Protein AF-A0A350IUR7-F1 (afdb_monomer_lite)

Structure (mmCIF, N/CA/C/O backbone):
data_AF-A0A350IUR7-F1
#
_entry.id   AF-A0A350IUR7-F1
#
loop_
_atom_site.group_PDB
_atom_site.id
_atom_site.type_symbol
_atom_site.label_atom_id
_atom_site.label_alt_id
_atom_site.label_comp_id
_atom_site.label_asym_id
_atom_site.label_entity_id
_atom_site.label_seq_id
_atom_site.pdbx_PDB_ins_code
_atom_site.Cartn_x
_atom_site.Cartn_y
_atom_site.Cartn_z
_atom_site.occupancy
_atom_site.B_iso_or_equiv
_atom_site.auth_seq_id
_atom_site.auth_comp_id
_atom_site.auth_asym_id
_atom_site.auth_atom_id
_atom_site.pdbx_PDB_model_num
ATOM 1 N N . GLU A 1 1 ? 18.952 11.984 -20.913 1.00 77.50 1 GLU A N 1
ATOM 2 C CA . GLU A 1 1 ? 19.466 10.958 -21.841 1.00 77.50 1 GLU A CA 1
ATOM 3 C C . GLU A 1 1 ? 18.354 9.944 -22.039 1.00 77.50 1 GLU A C 1
ATOM 5 O O . GLU A 1 1 ? 17.632 9.698 -21.076 1.00 77.50 1 GLU A O 1
ATOM 10 N N . ASP A 1 2 ? 18.186 9.417 -23.248 1.00 94.31 2 ASP A N 1
ATOM 11 C CA . ASP A 1 2 ? 17.154 8.414 -23.527 1.00 94.31 2 ASP A CA 1
ATOM 12 C C . ASP A 1 2 ? 17.555 7.060 -22.935 1.00 94.31 2 ASP A C 1
ATOM 14 O O . ASP A 1 2 ? 18.721 6.655 -23.004 1.00 94.31 2 ASP A O 1
ATOM 18 N N . ALA A 1 3 ? 16.589 6.360 -22.343 1.00 96.38 3 ALA A N 1
ATOM 19 C CA . ALA A 1 3 ? 16.810 5.117 -21.617 1.00 96.38 3 ALA A CA 1
ATOM 20 C C . ALA A 1 3 ? 15.867 4.008 -22.091 1.00 96.38 3 ALA A C 1
ATOM 22 O O . ALA A 1 3 ? 14.767 4.273 -22.573 1.00 96.38 3 ALA A O 1
ATOM 23 N N . VAL A 1 4 ? 16.304 2.766 -21.902 1.00 96.94 4 VAL A N 1
ATOM 24 C CA . VAL A 1 4 ? 15.511 1.553 -22.111 1.00 96.94 4 VAL A CA 1
ATOM 25 C C . VAL A 1 4 ? 15.525 0.743 -20.819 1.00 96.94 4 VAL A C 1
ATOM 27 O O . VAL A 1 4 ? 16.571 0.571 -20.187 1.00 96.94 4 VAL A O 1
ATOM 30 N N . LEU A 1 5 ? 14.356 0.226 -20.441 1.00 96.69 5 LEU A N 1
ATOM 31 C CA . LEU A 1 5 ? 14.210 -0.827 -19.445 1.00 96.69 5 LEU A CA 1
ATOM 32 C C . LEU A 1 5 ? 13.627 -2.050 -20.148 1.00 96.69 5 LEU A C 1
ATOM 34 O O . LEU A 1 5 ? 12.568 -1.959 -20.763 1.00 96.69 5 LEU A O 1
ATOM 38 N N . ALA A 1 6 ? 14.315 -3.182 -20.051 1.00 96.38 6 ALA A N 1
ATOM 39 C CA . ALA A 1 6 ? 13.852 -4.447 -20.603 1.00 96.38 6 ALA A CA 1
ATOM 40 C C . ALA A 1 6 ? 13.701 -5.476 -19.485 1.00 96.38 6 ALA A C 1
ATOM 42 O O . ALA A 1 6 ? 14.541 -5.568 -18.583 1.00 96.38 6 ALA A O 1
ATOM 43 N N . ALA A 1 7 ? 12.640 -6.272 -19.568 1.00 95.12 7 ALA A N 1
ATOM 44 C CA . ALA A 1 7 ? 12.354 -7.347 -18.635 1.00 95.12 7 ALA A CA 1
ATOM 45 C C . ALA A 1 7 ? 12.062 -8.650 -19.385 1.00 95.12 7 ALA A C 1
ATOM 47 O O . ALA A 1 7 ? 11.539 -8.641 -20.497 1.00 95.12 7 ALA A O 1
ATOM 48 N N . SER A 1 8 ? 12.406 -9.769 -18.755 1.00 93.81 8 SER A N 1
ATOM 49 C CA . SER A 1 8 ? 12.054 -11.113 -19.203 1.00 93.81 8 SER A CA 1
ATOM 50 C C . SER A 1 8 ? 11.546 -11.900 -18.003 1.00 93.81 8 SER A C 1
ATOM 52 O O . SER A 1 8 ? 12.236 -12.008 -16.986 1.00 93.81 8 SER A O 1
ATOM 54 N N . GLY A 1 9 ? 10.313 -12.401 -18.098 1.00 91.88 9 GLY A N 1
ATOM 55 C CA . GLY A 1 9 ? 9.614 -12.978 -16.952 1.00 91.88 9 GLY A CA 1
ATOM 56 C C . GLY A 1 9 ? 9.459 -11.963 -15.815 1.00 91.88 9 GLY A C 1
ATOM 57 O O . GLY A 1 9 ? 8.909 -10.883 -16.010 1.00 91.88 9 GLY A O 1
ATOM 58 N N . ASP A 1 10 ? 9.958 -12.313 -14.632 1.00 96.00 10 ASP A N 1
ATOM 59 C CA . ASP A 1 10 ? 9.898 -11.519 -13.400 1.00 96.00 10 ASP A CA 1
ATOM 60 C C . ASP A 1 10 ? 11.165 -10.680 -13.143 1.00 96.00 10 ASP A C 1
ATOM 62 O O . ASP A 1 10 ? 11.328 -10.115 -12.059 1.00 96.00 10 ASP A O 1
ATOM 66 N N . ARG A 1 11 ? 12.084 -10.590 -14.117 1.00 96.25 11 ARG A N 1
ATOM 67 C CA . ARG A 1 11 ? 13.383 -9.927 -13.937 1.00 96.25 11 ARG A CA 1
ATOM 68 C C . ARG A 1 11 ? 13.639 -8.835 -14.954 1.00 96.25 11 ARG A C 1
ATOM 70 O O . ARG A 1 11 ? 13.428 -9.007 -16.151 1.00 96.25 11 ARG A O 1
ATOM 77 N N . ILE A 1 12 ? 14.216 -7.745 -14.462 1.00 96.69 12 ILE A N 1
ATOM 78 C CA . ILE A 1 12 ? 14.863 -6.735 -15.296 1.00 96.69 12 ILE A CA 1
ATOM 79 C C . ILE A 1 12 ? 16.147 -7.352 -15.862 1.00 96.69 12 ILE A C 1
ATOM 81 O O . ILE A 1 12 ? 16.995 -7.828 -15.106 1.00 96.69 12 ILE A O 1
ATOM 85 N N . VAL A 1 13 ? 16.279 -7.344 -17.187 1.00 96.12 13 VAL A N 1
ATOM 86 C CA . VAL A 1 13 ? 17.474 -7.815 -17.911 1.00 96.12 13 VAL A CA 1
ATOM 87 C C . VAL A 1 13 ? 18.340 -6.659 -18.407 1.00 96.12 13 VAL A C 1
ATOM 89 O O . VAL A 1 13 ? 19.517 -6.857 -18.695 1.00 96.12 13 VAL A O 1
ATOM 92 N N . TYR A 1 14 ? 17.778 -5.449 -18.473 1.00 97.00 14 TYR A N 1
ATOM 93 C CA . TYR A 1 14 ? 18.500 -4.229 -18.814 1.00 97.00 14 TYR A CA 1
ATOM 94 C C . TYR A 1 14 ? 17.812 -2.998 -18.221 1.00 97.00 14 TYR A C 1
ATOM 96 O O . TYR A 1 14 ? 16.586 -2.899 -18.253 1.00 97.00 14 TYR A O 1
ATOM 104 N N . ALA A 1 15 ? 18.603 -2.052 -17.719 1.00 96.56 15 ALA A N 1
ATOM 105 C CA . ALA A 1 15 ? 18.153 -0.721 -17.324 1.00 96.56 15 ALA A CA 1
ATOM 106 C C . ALA A 1 15 ? 19.308 0.264 -17.548 1.00 96.56 15 ALA A C 1
ATOM 108 O O . ALA A 1 15 ? 20.260 0.300 -16.768 1.00 96.56 15 ALA A O 1
ATOM 109 N N . GLY A 1 16 ? 19.255 1.020 -18.641 1.00 96.19 16 GLY A N 1
ATOM 110 C CA . GLY A 1 16 ? 20.382 1.842 -19.075 1.00 96.19 16 GLY A CA 1
ATOM 111 C C . GLY A 1 16 ? 20.060 2.709 -20.285 1.00 96.19 16 GLY A C 1
ATOM 112 O O . GLY A 1 16 ? 18.895 2.912 -20.628 1.00 96.19 16 GLY A O 1
ATOM 113 N N . ARG A 1 17 ? 21.099 3.249 -20.923 1.00 96.88 17 ARG A N 1
ATOM 114 C CA . ARG A 1 17 ? 20.964 4.143 -22.079 1.00 96.88 17 ARG A CA 1
ATOM 115 C C . ARG A 1 17 ? 20.434 3.407 -23.301 1.00 96.88 17 ARG A C 1
ATOM 117 O O . ARG A 1 17 ? 20.943 2.354 -23.662 1.00 96.88 17 ARG A O 1
ATOM 124 N N . ALA A 1 18 ? 19.514 4.029 -24.030 1.00 95.19 18 ALA A N 1
ATOM 125 C CA . ALA A 1 18 ? 18.996 3.460 -25.275 1.00 95.19 18 ALA A CA 1
ATOM 126 C C . ALA A 1 18 ? 20.107 3.161 -26.304 1.00 95.19 18 ALA A C 1
ATOM 128 O O . ALA A 1 18 ? 20.032 2.175 -27.026 1.00 95.19 18 ALA A O 1
ATOM 129 N N . SER A 1 19 ? 21.173 3.968 -26.327 1.00 96.25 19 SER A N 1
ATOM 130 C CA . SER A 1 19 ? 22.322 3.785 -27.226 1.00 96.25 19 SER A CA 1
ATOM 131 C C . SER A 1 19 ? 23.185 2.554 -26.931 1.00 96.25 19 SER A C 1
ATOM 133 O O . SER A 1 19 ? 23.999 2.178 -27.766 1.00 96.25 19 SER A O 1
ATOM 135 N N . GLU A 1 20 ? 23.068 1.974 -25.737 1.00 96.38 20 GLU A N 1
ATOM 136 C CA . GLU A 1 20 ? 23.847 0.813 -25.283 1.00 96.38 20 GLU A CA 1
ATOM 137 C C . GLU A 1 20 ? 22.974 -0.454 -25.198 1.00 96.38 20 GLU A C 1
ATOM 139 O O . GLU A 1 20 ? 23.422 -1.491 -24.709 1.00 96.38 20 GLU A O 1
ATOM 144 N N . PHE A 1 21 ? 21.715 -0.375 -25.638 1.00 95.25 21 PHE A N 1
ATOM 145 C CA . PHE A 1 21 ? 20.786 -1.496 -25.628 1.00 95.25 21 PHE A CA 1
ATOM 146 C C . PHE A 1 21 ? 21.018 -2.409 -26.842 1.00 95.25 21 PHE A C 1
ATOM 148 O O . PHE A 1 21 ? 20.814 -1.993 -27.979 1.00 95.25 21 PHE A O 1
ATOM 155 N N . ASP A 1 22 ? 21.422 -3.657 -26.588 1.00 94.25 22 ASP A N 1
ATOM 156 C CA . ASP A 1 22 ? 21.753 -4.664 -27.616 1.00 94.25 22 ASP A CA 1
ATOM 157 C C . ASP A 1 22 ? 21.110 -6.036 -27.316 1.00 94.25 22 ASP A C 1
ATOM 159 O O . ASP A 1 22 ? 21.643 -7.096 -27.638 1.00 94.25 22 ASP A O 1
ATOM 163 N N . ILE A 1 23 ? 19.967 -6.046 -26.621 1.00 90.19 23 ILE A N 1
ATOM 164 C CA . ILE A 1 23 ? 19.238 -7.291 -26.344 1.00 90.19 23 ILE A CA 1
ATOM 165 C C . ILE A 1 23 ? 18.229 -7.532 -27.475 1.00 90.19 23 ILE A C 1
ATOM 167 O O . ILE A 1 23 ? 17.359 -6.685 -27.685 1.00 90.19 23 ILE A O 1
ATOM 171 N N . PRO A 1 24 ? 18.289 -8.680 -28.182 1.00 87.06 24 PRO A N 1
ATOM 172 C CA . PRO A 1 24 ? 17.337 -8.992 -29.242 1.00 87.06 24 PRO A CA 1
ATOM 173 C C . PRO A 1 24 ? 15.896 -9.045 -28.729 1.00 87.06 24 PRO A C 1
ATOM 175 O O . PRO A 1 24 ? 15.608 -9.710 -27.730 1.00 87.06 24 PRO A O 1
ATOM 178 N N . THR A 1 25 ? 14.982 -8.395 -29.447 1.00 87.31 25 THR A N 1
ATOM 179 C CA . THR A 1 25 ? 13.544 -8.541 -29.219 1.00 87.31 25 THR A CA 1
ATOM 180 C C . THR A 1 25 ? 13.063 -9.881 -29.777 1.00 87.31 25 THR A C 1
ATOM 182 O O . THR A 1 25 ? 13.486 -10.331 -30.845 1.00 87.31 25 THR A O 1
ATOM 185 N N . LEU A 1 26 ? 12.201 -10.561 -29.023 1.00 88.62 26 LEU A N 1
ATOM 186 C CA . LEU A 1 26 ? 11.547 -11.794 -29.455 1.00 88.62 26 LEU A CA 1
ATOM 187 C C . LEU A 1 26 ? 10.202 -11.442 -30.116 1.00 88.62 26 LEU A C 1
ATOM 189 O O . LEU A 1 26 ? 9.668 -10.365 -29.853 1.00 88.62 26 LEU A O 1
ATOM 193 N N . PRO A 1 27 ? 9.611 -12.332 -30.935 1.00 90.31 27 PRO A N 1
ATOM 194 C CA . PRO A 1 27 ? 8.326 -12.060 -31.590 1.00 90.31 27 PRO A CA 1
ATOM 195 C C . PRO A 1 27 ? 7.194 -11.652 -30.633 1.00 90.31 27 PRO A C 1
ATOM 197 O O . PRO A 1 27 ? 6.332 -10.869 -31.017 1.00 90.31 27 PRO A O 1
ATOM 200 N N . ASP A 1 28 ? 7.232 -12.139 -29.389 1.00 90.75 28 ASP A N 1
ATOM 201 C CA . ASP A 1 28 ? 6.222 -11.868 -28.359 1.00 90.75 28 ASP A CA 1
ATOM 202 C C . ASP A 1 28 ? 6.621 -10.727 -27.396 1.00 90.75 28 ASP A C 1
ATOM 204 O O . ASP A 1 28 ? 6.031 -10.568 -26.325 1.00 90.75 28 ASP A O 1
ATOM 208 N N . THR A 1 29 ? 7.650 -9.935 -27.724 1.00 93.88 29 THR A N 1
ATOM 209 C CA . THR A 1 29 ? 8.063 -8.790 -26.901 1.00 93.88 29 THR A CA 1
ATOM 210 C C . THR A 1 29 ? 7.008 -7.679 -26.943 1.00 93.88 29 THR A C 1
ATOM 212 O O . THR A 1 29 ? 6.638 -7.190 -28.006 1.00 93.88 29 THR A O 1
ATOM 215 N N . MET A 1 30 ? 6.554 -7.241 -25.764 1.00 94.38 30 MET A N 1
ATOM 216 C CA . MET A 1 30 ? 5.698 -6.062 -25.618 1.00 94.38 30 MET A CA 1
ATOM 217 C C . MET A 1 30 ? 6.554 -4.801 -25.495 1.00 94.38 30 MET A C 1
ATOM 219 O 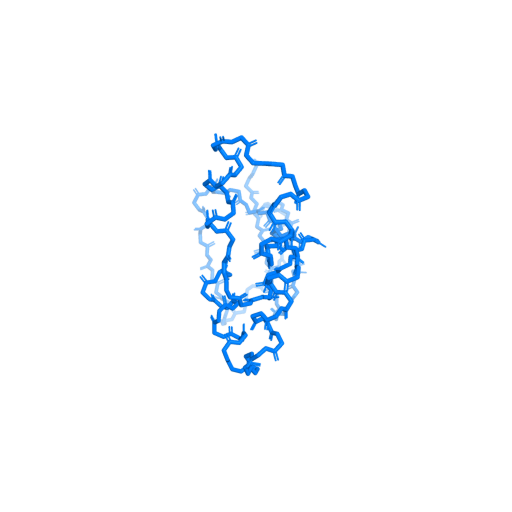O . MET A 1 30 ? 7.340 -4.672 -24.557 1.00 94.38 30 MET A O 1
ATOM 223 N N . GLU A 1 31 ? 6.356 -3.853 -26.406 1.00 94.38 31 GLU A N 1
ATOM 224 C CA . GLU A 1 31 ? 6.996 -2.539 -26.354 1.00 94.38 31 GLU A CA 1
ATOM 225 C C . GLU A 1 31 ? 6.053 -1.493 -25.752 1.00 94.38 31 GLU A C 1
ATOM 227 O O . GLU A 1 31 ? 4.863 -1.438 -26.072 1.00 94.38 31 GLU A O 1
ATOM 232 N N . VAL A 1 32 ? 6.591 -0.651 -24.868 1.00 95.69 32 VAL A N 1
ATOM 233 C CA . VAL A 1 32 ? 5.852 0.428 -24.203 1.00 95.69 32 VAL A CA 1
ATOM 234 C C . VAL A 1 32 ? 6.633 1.727 -24.354 1.00 95.69 32 VAL A C 1
ATOM 236 O O . VAL A 1 32 ? 7.731 1.856 -23.817 1.00 95.69 32 VAL A O 1
ATOM 239 N N . ASP A 1 33 ? 6.053 2.707 -25.049 1.00 95.75 33 ASP A N 1
ATOM 240 C CA . ASP A 1 33 ? 6.625 4.052 -25.140 1.00 95.75 33 ASP A CA 1
ATOM 241 C C . ASP A 1 33 ? 6.314 4.854 -23.866 1.00 95.75 33 ASP A C 1
ATOM 243 O O . ASP A 1 33 ? 5.171 5.245 -23.600 1.00 95.75 33 ASP A O 1
ATOM 247 N N . ALA A 1 34 ? 7.355 5.119 -23.074 1.00 95.81 34 ALA A N 1
ATOM 248 C CA . ALA A 1 34 ? 7.267 5.925 -21.861 1.00 95.81 34 ALA A CA 1
ATOM 249 C C . ALA A 1 34 ? 7.058 7.428 -22.140 1.00 95.81 34 ALA A C 1
ATOM 251 O O . ALA A 1 34 ? 6.818 8.188 -21.203 1.00 95.81 34 ALA A O 1
ATOM 252 N N . ARG A 1 35 ? 7.131 7.883 -23.401 1.00 95.75 35 ARG A N 1
ATOM 253 C CA . ARG A 1 35 ? 6.914 9.276 -23.841 1.00 95.75 35 ARG A CA 1
ATOM 254 C C . ARG A 1 35 ? 7.760 10.290 -23.065 1.00 95.75 35 ARG A C 1
ATOM 256 O O . ARG A 1 35 ? 7.287 11.364 -22.697 1.00 95.75 35 ARG A O 1
ATOM 263 N N . GLY A 1 36 ? 9.008 9.919 -22.777 1.00 94.56 36 GLY A N 1
ATOM 264 C CA . GLY A 1 36 ? 9.953 10.736 -22.010 1.00 94.56 36 GLY A CA 1
ATOM 265 C C . GLY A 1 36 ? 9.685 10.799 -20.501 1.00 94.56 36 GLY A C 1
ATOM 266 O O . GLY A 1 36 ? 10.314 11.601 -19.811 1.00 94.56 36 GLY A O 1
ATOM 267 N N . ALA A 1 37 ? 8.768 9.986 -19.966 1.00 95.69 37 ALA A N 1
ATOM 268 C CA . ALA A 1 37 ? 8.554 9.882 -18.527 1.00 95.69 37 ALA A CA 1
ATOM 269 C C . ALA A 1 37 ? 9.722 9.173 -17.824 1.00 95.69 37 ALA A C 1
ATOM 271 O O . ALA A 1 37 ? 10.400 8.317 -18.394 1.00 95.69 37 ALA A O 1
ATOM 272 N N . ALA A 1 38 ? 9.920 9.500 -16.547 1.00 94.81 38 ALA A N 1
ATOM 273 C CA . ALA A 1 38 ? 10.847 8.769 -15.699 1.00 94.81 38 ALA A CA 1
ATOM 274 C C . ALA A 1 38 ? 10.279 7.385 -15.354 1.00 94.81 38 ALA A C 1
ATOM 276 O O . ALA A 1 38 ? 9.131 7.266 -14.924 1.00 94.81 38 ALA A O 1
ATOM 277 N N . VAL A 1 39 ? 11.115 6.356 -15.484 1.00 95.00 39 VAL A N 1
ATOM 278 C CA . VAL A 1 39 ? 10.848 5.014 -14.959 1.00 95.00 39 VAL A CA 1
ATOM 279 C C . VAL A 1 39 ? 11.708 4.830 -13.716 1.00 95.00 39 VAL A C 1
ATOM 281 O O . VAL A 1 39 ? 12.928 4.977 -13.773 1.00 95.00 39 VAL A O 1
ATOM 284 N N . ILE A 1 40 ? 11.070 4.539 -12.586 1.00 96.31 40 ILE A N 1
ATOM 285 C CA . ILE A 1 40 ? 11.727 4.347 -11.289 1.00 96.31 40 ILE A CA 1
ATOM 286 C C . ILE A 1 40 ? 11.346 2.980 -10.712 1.00 96.31 40 ILE A C 1
ATOM 288 O O . ILE A 1 40 ? 10.319 2.422 -11.110 1.00 96.31 40 ILE A O 1
ATOM 292 N N . PRO A 1 41 ? 12.135 2.423 -9.775 1.00 97.06 41 PRO A N 1
ATOM 293 C CA . PRO A 1 41 ? 11.710 1.253 -9.018 1.00 97.06 41 PRO A CA 1
ATOM 294 C C . PRO A 1 41 ? 10.349 1.482 -8.353 1.00 97.06 41 PRO A C 1
ATOM 296 O O . PRO A 1 41 ? 10.036 2.600 -7.939 1.00 97.06 41 PRO A O 1
ATOM 299 N N . GLY A 1 42 ? 9.560 0.414 -8.226 1.00 96.75 42 GLY A N 1
ATOM 300 C CA . GLY A 1 42 ? 8.308 0.465 -7.476 1.00 96.75 42 GLY A CA 1
ATOM 301 C C . GLY A 1 42 ? 8.548 0.933 -6.041 1.00 96.75 42 GLY A C 1
ATOM 302 O O . GLY A 1 42 ? 9.559 0.584 -5.426 1.00 96.75 42 GLY A O 1
ATOM 303 N N . PHE A 1 43 ? 7.627 1.738 -5.511 1.00 97.50 43 PHE A N 1
ATOM 304 C CA . PHE A 1 43 ? 7.714 2.177 -4.124 1.00 97.50 43 PHE A CA 1
ATOM 305 C C . PHE A 1 43 ? 7.587 0.992 -3.164 1.00 97.50 43 PHE A C 1
ATOM 307 O O . PHE A 1 43 ? 6.870 0.028 -3.428 1.00 97.50 43 PHE A O 1
ATOM 314 N N . VAL A 1 44 ? 8.278 1.099 -2.032 1.00 97.50 44 VAL A N 1
ATOM 315 C CA . VAL A 1 44 ? 8.203 0.141 -0.931 1.00 97.50 44 VAL A CA 1
ATOM 316 C C . VAL A 1 44 ? 7.742 0.898 0.302 1.00 97.50 44 VAL A C 1
ATOM 318 O O . VAL A 1 44 ? 8.465 1.761 0.800 1.00 97.50 44 VAL A O 1
ATOM 321 N N . ASP A 1 45 ? 6.554 0.561 0.795 1.00 97.12 45 ASP A N 1
ATOM 322 C CA . ASP A 1 45 ? 6.112 0.976 2.120 1.00 97.12 45 ASP A CA 1
ATOM 323 C C . ASP A 1 45 ? 6.533 -0.093 3.134 1.00 97.12 45 ASP A C 1
ATOM 325 O O . ASP A 1 45 ? 5.989 -1.199 3.172 1.00 97.12 45 ASP A O 1
ATOM 329 N N . SER A 1 46 ? 7.581 0.207 3.901 1.00 97.81 46 SER A N 1
ATOM 330 C CA . SER A 1 46 ? 8.196 -0.739 4.833 1.00 97.81 46 SER A CA 1
ATOM 331 C C . SER A 1 46 ? 7.470 -0.839 6.172 1.00 97.81 46 SER A C 1
ATOM 333 O O . SER A 1 46 ? 7.795 -1.728 6.962 1.00 97.81 46 SER A O 1
ATOM 335 N N . HIS A 1 47 ? 6.512 0.050 6.452 1.00 98.00 47 HIS A N 1
ATOM 336 C CA . HIS A 1 47 ? 5.820 0.075 7.734 1.00 98.00 47 HIS A CA 1
ATOM 337 C C . HIS A 1 47 ? 4.370 0.514 7.567 1.00 98.00 47 HIS A C 1
ATOM 339 O O . HIS A 1 47 ? 4.053 1.701 7.562 1.00 98.00 47 HIS A O 1
ATOM 345 N N . THR A 1 48 ? 3.464 -0.462 7.576 1.00 96.81 48 THR A N 1
ATOM 346 C CA . THR A 1 48 ? 2.025 -0.206 7.627 1.00 96.81 48 THR A CA 1
ATOM 347 C C . THR A 1 48 ? 1.358 -1.023 8.722 1.00 96.81 48 THR A C 1
ATOM 349 O O . THR A 1 48 ? 1.831 -2.079 9.142 1.00 96.81 48 THR A O 1
ATOM 352 N N . HIS A 1 49 ? 0.204 -0.532 9.161 1.00 96.38 49 HIS A N 1
ATOM 353 C CA . HIS A 1 49 ? -0.773 -1.318 9.903 1.00 96.38 49 HIS A CA 1
ATOM 354 C C . HIS A 1 49 ? -2.036 -1.453 9.044 1.00 96.38 49 HIS A C 1
ATOM 356 O O . HIS A 1 49 ? -3.105 -1.0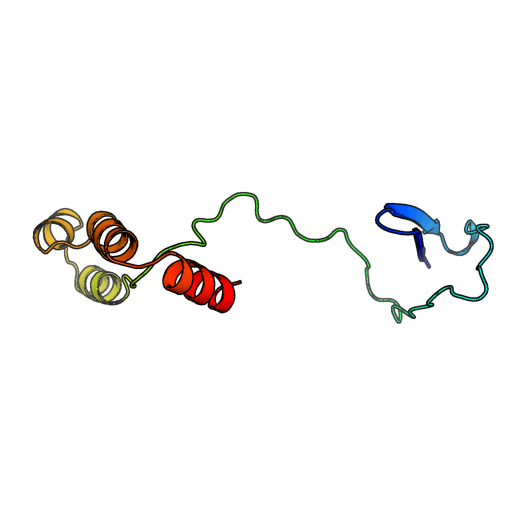77 9.494 1.00 96.38 49 HIS A O 1
ATOM 362 N N . LEU A 1 50 ? -1.903 -1.910 7.789 1.00 97.00 50 LEU A N 1
ATOM 363 C CA . LEU A 1 50 ? -2.974 -1.890 6.773 1.00 97.00 50 LEU A CA 1
ATOM 364 C C . LEU A 1 50 ? -4.210 -2.739 7.133 1.00 97.00 50 LEU A C 1
ATOM 366 O O . LEU A 1 50 ? -5.318 -2.464 6.678 1.00 97.00 50 LEU A O 1
ATOM 370 N N . VAL A 1 51 ? -4.027 -3.776 7.951 1.00 97.69 51 VAL A N 1
ATOM 371 C CA . VAL A 1 51 ? -5.071 -4.756 8.273 1.00 97.69 51 VAL A CA 1
ATOM 372 C C . VAL A 1 51 ? -5.680 -4.448 9.642 1.00 97.69 51 VAL A C 1
ATOM 374 O O . VAL A 1 51 ? -5.065 -4.717 10.674 1.00 97.69 51 VAL A O 1
ATOM 377 N N . TRP A 1 52 ? -6.892 -3.887 9.651 1.00 97.94 52 TRP A N 1
ATOM 378 C CA . TRP A 1 52 ? -7.717 -3.685 10.848 1.00 97.94 52 TRP A CA 1
ATOM 379 C C . TRP A 1 52 ? -9.202 -3.515 10.487 1.00 97.94 52 TRP A C 1
ATOM 381 O O . TRP A 1 52 ? -9.549 -3.206 9.340 1.00 97.94 52 TRP A O 1
ATOM 391 N N . LEU A 1 53 ? -10.074 -3.652 11.491 1.00 97.94 53 LEU A N 1
ATOM 392 C CA . LEU A 1 53 ? -11.505 -3.338 11.393 1.00 97.94 53 LEU A CA 1
ATOM 393 C C . LEU A 1 53 ? -11.911 -2.193 12.323 1.00 97.94 53 LEU A C 1
ATOM 395 O O . LEU A 1 53 ? -11.243 -1.901 13.319 1.00 97.94 53 LEU A O 1
ATOM 399 N N . GLY A 1 54 ? -13.033 -1.557 11.979 1.00 95.25 54 GLY A N 1
ATOM 400 C CA . GLY A 1 54 ? -13.521 -0.340 12.623 1.00 95.25 54 GLY A CA 1
ATOM 401 C C . GLY A 1 54 ? -12.723 0.910 12.239 1.00 95.25 54 GLY A C 1
ATOM 402 O O . GLY A 1 54 ? -11.833 0.888 11.383 1.00 95.25 54 GLY A O 1
ATOM 403 N N . ASP A 1 55 ? -13.041 2.018 12.897 1.00 93.31 55 ASP A N 1
ATOM 404 C CA . ASP A 1 55 ? -12.367 3.301 12.733 1.00 93.31 55 ASP A CA 1
ATOM 405 C C . ASP A 1 55 ? -12.206 4.014 14.084 1.00 93.31 55 ASP A C 1
ATOM 407 O O . ASP A 1 55 ? -12.701 3.570 15.122 1.00 93.31 55 ASP A O 1
ATOM 411 N N . ARG A 1 56 ? -11.454 5.117 14.075 1.00 93.50 56 ARG A N 1
ATOM 412 C CA . ARG A 1 56 ? -11.208 5.952 15.260 1.00 93.50 56 ARG A CA 1
ATOM 413 C C . ARG A 1 56 ? -11.551 7.422 15.016 1.00 93.50 56 ARG A C 1
ATOM 415 O O . ARG A 1 56 ? -11.038 8.296 15.715 1.00 93.50 56 ARG A O 1
ATOM 422 N N . ALA A 1 57 ? -12.415 7.717 14.044 1.00 92.69 57 ALA A N 1
ATOM 423 C CA . ALA A 1 57 ? -12.811 9.085 13.716 1.00 92.69 57 ALA A CA 1
ATOM 424 C C . ALA A 1 57 ? -13.552 9.757 14.885 1.00 92.69 57 ALA A C 1
ATOM 426 O O . ALA A 1 57 ? -13.313 10.927 15.178 1.00 92.69 57 ALA A O 1
ATOM 427 N N . GLY A 1 58 ? -14.370 9.004 15.627 1.00 90.62 58 GLY A N 1
ATOM 428 C CA . GLY A 1 58 ? -15.029 9.515 16.836 1.00 90.62 58 GLY A CA 1
ATOM 429 C C . GLY A 1 58 ? -14.041 9.948 17.928 1.00 90.62 58 GLY A C 1
ATOM 430 O O . GLY A 1 58 ? -14.237 10.966 18.586 1.00 90.62 58 GLY A O 1
ATOM 431 N N . GLU A 1 59 ? -12.926 9.228 18.087 1.00 92.88 59 GLU A N 1
ATOM 432 C CA . GLU A 1 59 ? -11.875 9.624 19.030 1.00 92.88 59 GLU A CA 1
ATOM 433 C C . GLU A 1 59 ? -11.137 10.884 18.580 1.00 92.88 59 GLU A C 1
ATOM 435 O O . GLU A 1 59 ? -10.715 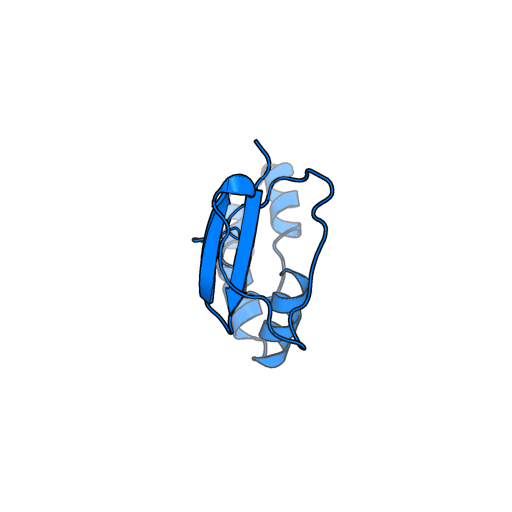11.680 19.416 1.00 92.88 59 GLU A O 1
ATOM 440 N N . TYR A 1 60 ? -10.977 11.073 17.268 1.00 90.75 60 TYR A N 1
ATOM 441 C CA . TYR A 1 60 ? -10.386 12.288 16.718 1.00 90.75 60 TYR A CA 1
ATOM 442 C C . TYR A 1 60 ? -11.221 13.525 17.079 1.00 90.75 60 TYR A C 1
ATOM 444 O O . TYR A 1 60 ? -10.656 14.518 17.534 1.00 90.75 60 TYR A O 1
ATOM 452 N N . ALA A 1 61 ? -12.552 13.440 16.970 1.00 92.56 61 ALA A N 1
ATOM 453 C CA . ALA A 1 61 ? -13.455 14.518 17.379 1.00 92.56 61 ALA A CA 1
ATOM 454 C C . ALA A 1 61 ? -13.319 14.850 18.877 1.00 92.56 61 ALA A C 1
ATOM 456 O O . ALA A 1 61 ? -13.113 16.007 19.233 1.00 92.56 61 ALA A O 1
ATOM 457 N N . LEU A 1 62 ? -13.312 13.835 19.750 1.00 93.12 62 LEU A N 1
ATOM 458 C CA . LEU A 1 62 ? -13.131 14.035 21.196 1.00 93.12 62 LEU A CA 1
ATOM 459 C C . LEU A 1 62 ? -11.792 14.705 21.537 1.00 93.12 62 LEU A C 1
ATOM 461 O O . LEU A 1 62 ? -11.737 15.577 22.401 1.00 93.12 62 LEU A O 1
ATOM 465 N N . ARG A 1 63 ? -10.706 14.329 20.848 1.00 93.88 63 ARG A N 1
ATOM 466 C CA . ARG A 1 63 ? -9.398 14.986 21.022 1.00 93.88 63 ARG A CA 1
ATOM 467 C C . ARG A 1 63 ? -9.436 16.447 20.594 1.00 93.88 63 ARG A C 1
ATOM 469 O O . ARG A 1 63 ? -8.841 17.280 21.268 1.00 93.88 63 ARG A O 1
ATOM 476 N N . ALA A 1 64 ? -10.123 16.756 19.496 1.00 94.12 64 ALA A N 1
ATOM 477 C CA . ALA A 1 64 ? -10.273 18.128 19.017 1.00 94.12 64 ALA A CA 1
ATOM 478 C C . ALA A 1 64 ? -11.071 19.005 20.001 1.00 94.12 64 ALA A C 1
ATOM 480 O O . ALA A 1 64 ? -10.798 20.196 20.116 1.00 94.12 64 ALA A O 1
ATOM 481 N N . GLU A 1 65 ? -11.998 18.409 20.754 1.00 96.00 65 GLU A N 1
ATOM 482 C CA . GLU A 1 65 ? -12.759 19.058 21.831 1.00 96.00 65 GLU A CA 1
ATOM 483 C C . GLU A 1 65 ? -11.985 19.165 23.161 1.00 96.00 65 GLU A C 1
ATOM 485 O O . GLU A 1 65 ? -12.474 19.769 24.115 1.00 96.00 65 GLU A O 1
ATOM 490 N N . GLY A 1 66 ? -10.766 18.620 23.229 1.00 96.06 66 GLY A N 1
ATOM 491 C CA . GLY A 1 66 ? -9.873 18.739 24.382 1.00 96.06 66 GLY A CA 1
ATOM 492 C C . GLY A 1 66 ? -9.875 17.549 25.341 1.00 96.06 66 GLY A C 1
ATOM 493 O O . GLY A 1 66 ? -9.252 17.646 26.397 1.00 96.06 66 GLY A O 1
ATOM 494 N N . ALA A 1 67 ? -10.524 16.430 24.997 1.00 95.75 67 ALA A N 1
ATOM 495 C CA . ALA A 1 67 ? -10.478 15.229 25.829 1.00 95.75 67 ALA A CA 1
ATOM 496 C C . ALA A 1 67 ? -9.054 14.650 25.906 1.00 95.75 67 ALA A C 1
ATOM 498 O O . ALA A 1 67 ? -8.357 14.514 24.891 1.00 95.75 67 ALA A O 1
ATOM 499 N N . SER A 1 68 ? -8.634 14.263 27.110 1.00 94.69 68 SER A N 1
ATOM 500 C CA . SER A 1 68 ? -7.338 13.635 27.350 1.00 94.69 68 SER A CA 1
ATOM 501 C C . SER A 1 68 ? -7.288 12.210 26.788 1.00 94.69 68 SER A C 1
ATOM 503 O O . SER A 1 68 ? -8.306 11.558 26.527 1.00 94.69 68 SER A O 1
ATOM 505 N N . TYR A 1 69 ? -6.073 11.690 26.614 1.00 91.06 69 TYR A N 1
ATOM 506 C CA . TYR A 1 69 ? -5.885 10.300 26.209 1.00 91.06 69 TYR A CA 1
ATOM 507 C C . TYR A 1 69 ? -6.507 9.325 27.220 1.00 91.06 69 TYR A C 1
ATOM 509 O O . TYR A 1 69 ? -7.171 8.367 26.821 1.00 91.06 69 TYR A O 1
ATOM 517 N N . GLU A 1 70 ? -6.322 9.581 28.516 1.00 93.94 70 GLU A N 1
ATOM 518 C CA . GLU A 1 70 ? -6.883 8.782 29.605 1.00 93.94 70 GLU A CA 1
ATOM 519 C C . GLU A 1 70 ? -8.414 8.816 29.602 1.00 93.94 70 GLU A C 1
ATOM 521 O O . GLU A 1 70 ? -9.042 7.773 29.780 1.00 93.94 70 GLU A O 1
ATOM 526 N N . GLU A 1 71 ? -9.025 9.976 29.342 1.00 94.56 71 GLU A N 1
ATOM 527 C CA . GLU A 1 71 ? -10.484 10.119 29.252 1.00 94.56 71 GLU A CA 1
ATOM 528 C C . GLU A 1 71 ? -11.066 9.322 28.079 1.00 94.56 71 GLU A C 1
ATOM 530 O O . GLU A 1 71 ? -12.091 8.652 28.224 1.00 94.56 71 GLU A O 1
ATOM 535 N N . ILE A 1 72 ? -10.399 9.342 26.924 1.00 93.69 72 ILE A N 1
ATOM 536 C CA . ILE A 1 72 ? -10.794 8.557 25.747 1.00 93.69 72 ILE A CA 1
ATOM 537 C C . ILE A 1 72 ? -10.616 7.059 26.011 1.00 93.69 72 ILE A C 1
ATOM 539 O O . ILE A 1 72 ? -11.504 6.264 2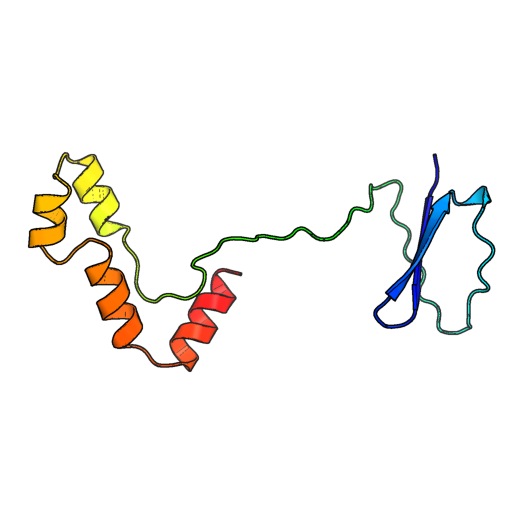5.699 1.00 93.69 72 ILE A O 1
ATOM 543 N N . ALA A 1 73 ? -9.499 6.662 26.622 1.00 91.50 73 ALA A N 1
ATOM 544 C CA . ALA A 1 73 ? -9.240 5.270 26.976 1.00 91.50 73 ALA A CA 1
ATOM 545 C C . ALA A 1 73 ? -10.259 4.740 28.000 1.00 91.50 73 ALA A C 1
ATOM 547 O O . ALA A 1 73 ? -10.736 3.613 27.861 1.00 91.50 73 ALA A O 1
ATOM 548 N N . ALA A 1 74 ? -10.650 5.555 28.986 1.00 92.94 74 ALA A N 1
ATOM 549 C CA . ALA A 1 74 ? -11.679 5.213 29.970 1.00 92.94 74 ALA A CA 1
ATOM 550 C C . ALA A 1 74 ? -13.061 4.983 29.332 1.00 92.94 74 ALA A C 1
ATOM 552 O O . ALA A 1 74 ? -13.856 4.204 29.853 1.00 92.94 74 ALA A O 1
ATOM 553 N N . ARG A 1 75 ? -13.331 5.607 28.179 1.00 91.00 75 ARG A N 1
ATOM 554 C CA . ARG A 1 75 ? -14.547 5.399 27.371 1.00 91.00 75 ARG A CA 1
ATOM 555 C C . ARG A 1 75 ? -14.440 4.220 26.392 1.00 91.00 75 ARG A C 1
ATOM 557 O O . ARG A 1 75 ? -15.331 4.036 25.571 1.00 91.00 75 ARG A O 1
ATOM 564 N N . GLY A 1 76 ? -13.369 3.428 26.464 1.00 89.44 76 GLY A N 1
ATOM 565 C CA . GLY A 1 76 ? -13.143 2.274 25.587 1.00 89.44 76 GLY A CA 1
ATOM 566 C C . GLY A 1 76 ? -12.467 2.603 24.253 1.00 89.44 76 GLY A C 1
ATOM 567 O O . GLY A 1 76 ? -12.345 1.716 23.411 1.00 89.44 76 GLY A O 1
ATOM 568 N N . GLY A 1 77 ? -12.008 3.844 24.062 1.00 91.94 77 GLY A N 1
ATOM 569 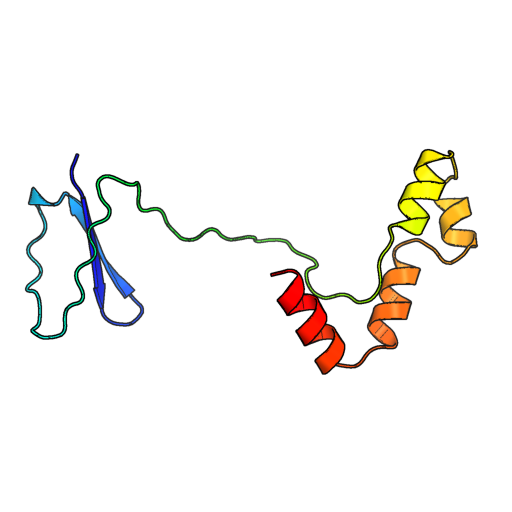C CA . GLY A 1 77 ? -11.222 4.249 22.897 1.00 91.94 77 GLY A CA 1
ATOM 570 C C . GLY A 1 77 ? -9.771 3.756 22.945 1.00 91.94 77 GLY A C 1
ATOM 571 O O . GLY A 1 77 ? -9.391 2.858 23.704 1.00 91.94 77 GLY A O 1
ATOM 572 N N . GLY A 1 78 ? -8.911 4.369 22.139 1.00 92.88 78 GLY A N 1
ATOM 573 C CA . GLY A 1 78 ? -7.510 3.988 22.027 1.00 92.88 78 GLY A CA 1
ATOM 574 C C . GLY A 1 78 ? -7.311 2.741 21.167 1.00 92.88 78 GLY A C 1
ATOM 575 O O . GLY A 1 78 ? -8.196 2.289 20.445 1.00 92.88 78 GLY A O 1
ATOM 576 N N . ILE A 1 79 ? -6.124 2.138 21.274 1.00 94.00 79 ILE A N 1
ATOM 577 C CA . ILE A 1 79 ? -5.798 0.905 20.538 1.00 94.00 79 ILE A CA 1
ATOM 578 C C . ILE A 1 79 ? -6.748 -0.251 20.881 1.00 94.00 79 ILE A C 1
ATOM 580 O O . ILE A 1 79 ? -7.013 -1.106 20.042 1.00 94.00 79 ILE A O 1
ATOM 584 N N . ARG A 1 80 ? -7.314 -0.255 22.096 1.00 93.12 80 ARG A N 1
ATOM 585 C CA . ARG A 1 80 ? -8.257 -1.284 22.552 1.00 93.12 80 ARG A CA 1
ATOM 586 C C . ARG A 1 80 ? -9.529 -1.326 21.706 1.00 93.12 80 ARG A C 1
ATOM 588 O O . ARG A 1 80 ? -10.044 -2.419 21.503 1.00 93.12 80 ARG A O 1
ATOM 595 N N . SER A 1 81 ? -9.981 -0.180 21.192 1.00 95.31 81 SER A N 1
ATOM 596 C CA . SER A 1 81 ? -11.123 -0.101 20.275 1.00 95.31 81 SER A CA 1
ATOM 597 C C . SER A 1 81 ? -10.838 -0.863 18.976 1.00 95.31 81 SER A C 1
ATOM 599 O O . SER A 1 81 ? -11.566 -1.789 18.621 1.00 95.31 81 SER A O 1
ATOM 601 N N . THR A 1 82 ? -9.702 -0.576 18.327 1.00 96.81 82 THR A N 1
ATOM 602 C CA . THR A 1 82 ? -9.276 -1.287 17.109 1.00 96.81 82 THR A CA 1
ATOM 603 C C . THR A 1 82 ? -9.042 -2.774 17.361 1.00 96.81 82 THR A C 1
ATOM 605 O O . THR A 1 82 ? -9.447 -3.597 16.544 1.00 96.81 82 THR A O 1
ATOM 608 N N . VAL A 1 83 ? -8.427 -3.140 18.492 1.00 97.12 83 VAL A N 1
ATOM 609 C CA . VAL A 1 83 ? -8.226 -4.548 18.876 1.00 97.12 83 VAL A CA 1
ATOM 610 C C . VAL A 1 83 ? -9.568 -5.266 19.009 1.00 97.12 83 VAL A C 1
ATOM 612 O O . VAL A 1 83 ? -9.713 -6.358 18.473 1.00 97.12 83 VAL A O 1
ATOM 615 N N . ALA A 1 84 ? -10.554 -4.661 19.679 1.00 96.56 84 ALA A N 1
ATOM 616 C CA . ALA A 1 84 ? -11.873 -5.262 19.861 1.00 96.56 84 ALA A CA 1
ATOM 617 C C . ALA A 1 84 ? -12.613 -5.450 18.528 1.00 96.56 84 ALA A C 1
ATOM 619 O O . ALA A 1 84 ? -13.125 -6.537 18.273 1.00 96.56 84 ALA A O 1
ATOM 620 N N . ALA A 1 85 ? -12.620 -4.430 17.665 1.00 97.38 85 ALA A N 1
ATOM 621 C CA . ALA A 1 85 ? -13.253 -4.510 16.348 1.00 97.38 85 ALA A CA 1
ATOM 622 C C . ALA A 1 85 ? -12.579 -5.557 15.449 1.00 97.38 85 ALA A C 1
ATOM 624 O O . ALA A 1 85 ? -13.251 -6.374 14.828 1.00 97.38 85 ALA A O 1
ATOM 625 N N . THR A 1 86 ? -11.245 -5.577 15.429 1.00 98.12 86 THR A N 1
ATOM 626 C CA . THR A 1 86 ? -10.457 -6.532 14.635 1.00 98.12 86 THR A CA 1
ATOM 627 C C . THR A 1 86 ? -10.645 -7.966 15.137 1.00 98.12 86 THR A C 1
ATOM 629 O O . THR A 1 86 ? -10.780 -8.874 14.329 1.00 98.12 86 THR A O 1
ATOM 632 N N . ALA A 1 87 ? -10.699 -8.182 16.456 1.00 97.75 87 ALA A N 1
ATOM 633 C CA . ALA A 1 87 ? -10.888 -9.510 17.045 1.00 97.75 87 ALA A CA 1
ATOM 634 C C . ALA A 1 87 ? -12.308 -10.071 16.866 1.00 97.75 87 ALA A C 1
ATOM 636 O O . ALA A 1 87 ? -12.492 -11.284 16.933 1.00 97.75 87 ALA A O 1
ATOM 637 N N . ALA A 1 88 ? -13.307 -9.204 16.685 1.00 97.94 88 ALA A N 1
ATOM 638 C CA . ALA A 1 88 ? -14.692 -9.610 16.472 1.00 97.94 88 ALA A CA 1
ATOM 639 C C . ALA A 1 88 ? -14.993 -10.007 15.017 1.00 97.94 88 ALA A C 1
ATOM 641 O O . ALA A 1 88 ? -15.981 -10.700 14.785 1.00 97.94 88 ALA A O 1
ATOM 642 N N . GLY A 1 89 ? -14.175 -9.561 14.058 1.00 97.81 89 GLY A N 1
ATOM 643 C CA . GLY A 1 89 ? -14.389 -9.822 12.638 1.00 97.81 89 GLY A CA 1
ATOM 644 C C . GLY A 1 89 ? -13.761 -11.117 12.129 1.00 97.81 89 GLY A C 1
ATOM 645 O O . GLY A 1 89 ? -12.895 -11.732 12.755 1.00 97.81 89 GLY A O 1
ATOM 646 N N . SER A 1 90 ? -14.215 -11.522 10.954 1.00 98.38 90 SER A N 1
ATOM 647 C CA . SER A 1 90 ? -13.734 -12.672 10.195 1.00 98.38 90 SER A CA 1
ATOM 648 C C . SER A 1 90 ? -12.509 -12.339 9.335 1.00 98.38 90 SER A C 1
ATOM 650 O O . SER A 1 90 ? -12.163 -11.178 9.109 1.00 98.38 90 SER A O 1
ATOM 652 N N . LEU A 1 91 ? -11.850 -13.382 8.817 1.00 98.31 91 LEU A N 1
ATOM 653 C CA . LEU A 1 91 ? -10.750 -13.221 7.864 1.00 98.31 91 LEU A CA 1
ATOM 654 C C . LEU A 1 91 ? -11.207 -12.523 6.576 1.00 98.31 91 LEU A C 1
ATOM 656 O O . LEU A 1 91 ? -10.481 -11.673 6.072 1.00 98.31 91 LEU A O 1
ATOM 660 N N . ASP A 1 92 ? -12.394 -12.857 6.069 1.00 98.50 92 ASP A N 1
ATOM 661 C CA . ASP A 1 92 ? -12.912 -12.275 4.829 1.00 98.50 92 ASP A CA 1
ATOM 662 C C . ASP A 1 92 ? -13.172 -10.772 5.000 1.00 98.50 92 ASP A C 1
ATOM 664 O O . ASP A 1 92 ? -12.704 -9.976 4.191 1.00 98.50 92 ASP A O 1
ATOM 668 N N . GLU A 1 93 ? -13.778 -10.359 6.121 1.00 98.31 93 GLU A N 1
ATOM 669 C CA . GLU A 1 93 ? -13.959 -8.936 6.447 1.00 98.31 93 GLU A CA 1
ATOM 670 C C . GLU A 1 93 ? -12.619 -8.192 6.552 1.00 98.31 93 GLU A C 1
ATOM 672 O O . GLU A 1 93 ? -12.497 -7.059 6.085 1.00 98.31 93 GLU A O 1
ATOM 677 N N . LEU A 1 94 ? -11.591 -8.819 7.136 1.00 98.31 94 LEU A N 1
ATOM 678 C CA . LEU A 1 94 ? -10.246 -8.240 7.211 1.00 98.31 94 LEU A CA 1
ATOM 679 C C . LEU A 1 94 ? -9.610 -8.081 5.827 1.00 98.31 94 LEU A C 1
ATOM 681 O O . LEU A 1 94 ? -8.971 -7.060 5.568 1.00 98.31 94 LEU A O 1
ATOM 685 N N . VAL A 1 95 ? -9.763 -9.076 4.952 1.00 98.19 95 VAL A N 1
ATOM 686 C CA . VAL A 1 95 ? -9.235 -9.042 3.582 1.00 98.19 95 VAL A CA 1
ATOM 687 C C . VAL A 1 95 ? -9.930 -7.957 2.771 1.00 98.19 95 VAL A C 1
ATOM 689 O O . VAL A 1 95 ? -9.244 -7.164 2.125 1.00 98.19 95 VAL A O 1
ATOM 692 N N . ASP A 1 96 ? -11.257 -7.888 2.828 1.00 98.12 96 ASP A N 1
ATOM 693 C CA . ASP A 1 96 ? -12.040 -6.897 2.092 1.00 98.12 96 ASP A CA 1
ATOM 694 C C . ASP A 1 96 ? -11.690 -5.478 2.550 1.00 98.12 96 ASP A C 1
ATOM 696 O O . ASP A 1 96 ? -11.353 -4.620 1.731 1.00 98.12 96 ASP A O 1
ATOM 700 N N . ALA A 1 97 ? -11.636 -5.253 3.865 1.00 97.44 97 AL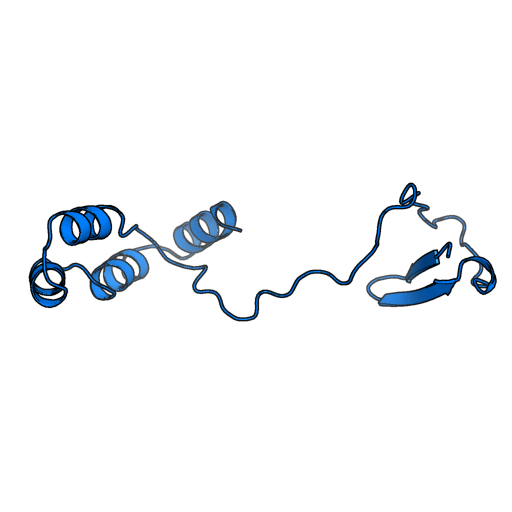A A N 1
ATOM 701 C CA . ALA A 1 97 ? -11.286 -3.953 4.423 1.00 97.44 97 ALA A CA 1
ATOM 702 C C . ALA A 1 97 ? -9.821 -3.559 4.152 1.00 97.44 97 ALA A C 1
ATOM 704 O O . ALA A 1 97 ? -9.508 -2.374 4.038 1.00 97.44 97 ALA A O 1
ATOM 705 N N . ALA A 1 98 ? -8.893 -4.517 4.072 1.00 97.25 98 ALA A N 1
ATOM 706 C CA . ALA A 1 98 ? -7.508 -4.236 3.691 1.00 97.25 98 ALA A CA 1
ATOM 707 C C . ALA A 1 98 ? -7.384 -3.900 2.197 1.00 97.25 98 ALA A C 1
ATOM 709 O O . ALA A 1 98 ? -6.624 -3.004 1.842 1.00 97.25 98 ALA A O 1
ATOM 710 N N . ARG A 1 99 ? -8.146 -4.581 1.328 1.00 97.19 99 ARG A N 1
ATOM 711 C CA . ARG A 1 99 ? -8.164 -4.329 -0.122 1.00 97.19 99 ARG A CA 1
ATOM 712 C C . ARG A 1 99 ? -8.744 -2.971 -0.481 1.00 97.19 99 ARG A C 1
ATOM 714 O O . ARG A 1 99 ? -8.244 -2.355 -1.406 1.00 97.19 99 ARG A O 1
ATOM 721 N N . GLU A 1 100 ? -9.768 -2.509 0.232 1.00 96.00 100 GLU A N 1
ATOM 722 C CA . GLU A 1 100 ? -10.346 -1.177 0.003 1.00 96.00 100 GLU A CA 1
ATOM 723 C C . GLU A 1 100 ? -9.351 -0.044 0.311 1.00 96.00 100 GLU A C 1
ATOM 725 O O . GLU A 1 100 ? -9.422 1.030 -0.281 1.00 96.00 100 GLU A O 1
ATOM 730 N N . ARG A 1 101 ? -8.416 -0.279 1.240 1.00 94.69 101 ARG A N 1
ATOM 731 C CA . ARG A 1 101 ? -7.424 0.713 1.681 1.00 94.69 101 ARG A CA 1
ATOM 732 C C . ARG A 1 101 ? -6.106 0.667 0.907 1.00 94.69 101 ARG A C 1
ATOM 734 O O . ARG A 1 101 ? -5.320 1.602 1.052 1.00 94.69 101 ARG A O 1
ATOM 741 N N . ALA A 1 102 ? -5.850 -0.425 0.187 1.00 88.06 102 ALA A N 1
ATOM 742 C CA . ALA A 1 102 ? -4.649 -0.644 -0.619 1.00 88.06 102 ALA A CA 1
ATOM 743 C C . ALA A 1 102 ? -4.754 0.067 -1.973 1.00 88.06 102 ALA A C 1
ATOM 745 O O . ALA A 1 102 ? -3.724 0.629 -2.407 1.00 88.06 102 ALA A O 1
#

pLDDT: mean 94.89, std 3.15, range [77.5, 98.5]

Secondary structure (DSSP, 8-state):
--EEEEEETTEEEEEEEGGG--PPPPTTPPP---TT----PPP----------S--HHHHHHHHTT--HHHHHHTT-THHHHHHHHHHS-HHHHHHHHHHH-

Foldseek 3Di:
DAWDWDDDDPDTPDTGHPVPDDDDDDPPDDDDDPVPDDDDDDDDDPDDPLFWDDDCVVVVVCVVVPDDPVRQVVVCDDVSVRVVRRVVDDPVVRVVSSVVRD

Sequence (102 aa):
EDAVLAASGDRIVYAGRASEFDIPTLPDTMEVDARGAAVIPGFVDSHTHLVWLGDRAGEYALRAEGASYEEIAARGGGIRSTVAATAAGSLDELVDAARERA

Radius of gyration: 24.21 Å; chains: 1; bounding box: 39×32×62 Å